Protein AF-A0AA96CVI9-F1 (afdb_monomer_lite)

pLDDT: mean 87.6, std 12.87, range [36.59, 97.75]

Structure (mmCIF, N/CA/C/O backbone):
data_AF-A0AA96CVI9-F1
#
_entry.id   AF-A0AA96CVI9-F1
#
loop_
_atom_site.group_PDB
_atom_site.id
_atom_site.type_symbol
_atom_site.label_atom_id
_atom_site.label_alt_id
_atom_site.label_comp_id
_atom_site.label_asym_id
_atom_site.label_entity_id
_atom_site.label_seq_id
_atom_site.pdbx_PDB_ins_code
_atom_site.Cartn_x
_atom_site.Cartn_y
_atom_site.Cartn_z
_atom_site.occupancy
_atom_site.B_iso_or_equiv
_atom_site.auth_seq_id
_atom_site.auth_comp_id
_atom_site.auth_asym_id
_atom_site.auth_atom_id
_atom_site.pdbx_PDB_model_num
ATOM 1 N N . MET A 1 1 ? -17.349 0.275 29.407 1.00 66.06 1 MET A N 1
ATOM 2 C CA . MET A 1 1 ? -18.159 1.052 28.444 1.00 66.06 1 MET A CA 1
ATOM 3 C C . MET A 1 1 ? -19.384 0.215 28.114 1.00 66.06 1 MET A C 1
ATOM 5 O O . MET A 1 1 ? -19.224 -0.995 28.040 1.00 66.06 1 MET A O 1
ATOM 9 N N . LEU A 1 2 ? -20.574 0.808 27.994 1.00 87.00 2 LEU A N 1
ATOM 10 C CA . LEU A 1 2 ? -21.783 0.070 27.607 1.00 87.00 2 LEU A CA 1
ATOM 11 C C . LEU A 1 2 ? -21.856 0.020 26.072 1.00 87.00 2 LEU A C 1
ATOM 13 O O . LEU A 1 2 ? -21.777 1.075 25.441 1.00 87.00 2 LEU A O 1
ATOM 17 N N . LEU A 1 3 ? -21.954 -1.176 25.491 1.00 92.69 3 LEU A N 1
ATOM 18 C CA . LEU A 1 3 ? -22.100 -1.378 24.046 1.00 92.69 3 LEU A CA 1
ATOM 19 C C . LEU A 1 3 ? -23.585 -1.444 23.677 1.00 92.69 3 LEU A C 1
ATOM 21 O O . LEU A 1 3 ? -24.412 -1.859 24.488 1.00 92.69 3 LEU A O 1
ATOM 25 N N . THR A 1 4 ? -23.937 -1.016 22.464 1.00 94.56 4 THR A N 1
ATOM 26 C CA . THR A 1 4 ? -25.294 -1.244 21.940 1.00 94.56 4 THR A CA 1
ATOM 27 C C . THR A 1 4 ? -25.437 -2.681 21.442 1.00 94.56 4 THR A C 1
ATOM 29 O O . THR A 1 4 ? -24.443 -3.312 21.086 1.00 94.56 4 THR A O 1
ATOM 32 N N . ALA A 1 5 ? -26.673 -3.181 21.341 1.00 95.00 5 ALA A N 1
ATOM 33 C CA . ALA A 1 5 ? -26.939 -4.518 20.802 1.00 95.00 5 ALA A CA 1
ATOM 34 C C . ALA A 1 5 ? -26.331 -4.718 19.397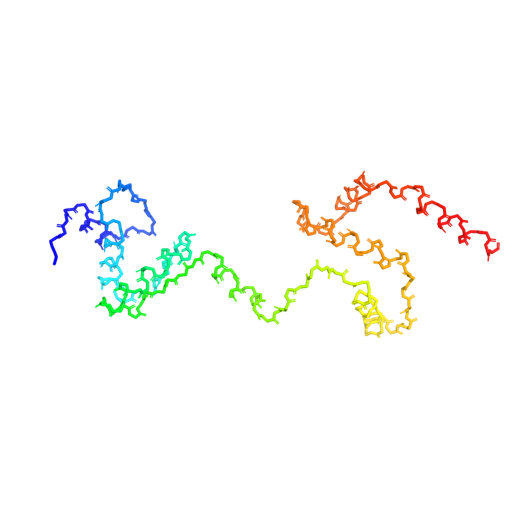 1.00 95.00 5 ALA A C 1
ATOM 36 O O . ALA A 1 5 ? -25.709 -5.740 19.134 1.00 95.00 5 ALA A O 1
ATOM 37 N N . GLU A 1 6 ? -26.418 -3.707 18.527 1.00 94.50 6 GLU A N 1
ATOM 38 C CA . GLU A 1 6 ? -25.814 -3.729 17.184 1.00 94.50 6 GLU A CA 1
ATOM 39 C C . GLU A 1 6 ? -24.279 -3.824 17.233 1.00 94.50 6 GLU A C 1
ATOM 41 O O . GLU A 1 6 ? -23.656 -4.533 16.444 1.00 94.50 6 GLU A O 1
ATOM 46 N N . GLN A 1 7 ? -23.640 -3.107 18.165 1.00 95.62 7 GLN A N 1
ATOM 47 C CA . GLN A 1 7 ? -22.190 -3.178 18.343 1.00 95.62 7 GLN A CA 1
ATOM 48 C C . GLN A 1 7 ? -21.770 -4.546 18.875 1.00 95.62 7 GLN A C 1
ATOM 50 O O . GLN A 1 7 ? -20.773 -5.090 18.405 1.00 95.62 7 GLN A O 1
ATOM 55 N N . GLU A 1 8 ? -22.521 -5.106 19.823 1.00 95.81 8 GLU A N 1
ATOM 56 C CA . GLU A 1 8 ? -22.289 -6.459 20.319 1.00 95.81 8 GLU A CA 1
ATOM 57 C C . GLU A 1 8 ? -22.452 -7.496 19.208 1.00 95.81 8 GLU A C 1
ATOM 59 O O . GLU A 1 8 ? -21.602 -8.372 19.088 1.00 95.81 8 GLU A O 1
ATOM 64 N N . GLU A 1 9 ? -23.468 -7.387 18.353 1.00 95.56 9 GLU A N 1
ATOM 65 C CA . GLU A 1 9 ? -23.649 -8.278 17.203 1.00 95.56 9 GLU A CA 1
ATOM 66 C C . GLU A 1 9 ? -22.431 -8.243 16.265 1.00 95.56 9 GLU A C 1
ATOM 68 O O . GLU A 1 9 ? -21.877 -9.286 15.923 1.00 95.56 9 GLU A O 1
ATOM 73 N N . ILE A 1 10 ? -21.935 -7.045 15.934 1.00 95.88 10 ILE A N 1
ATOM 74 C CA . ILE A 1 10 ? -20.716 -6.868 15.129 1.00 95.88 10 ILE A CA 1
ATOM 75 C C . ILE A 1 10 ? -19.502 -7.512 15.808 1.00 95.88 10 ILE A C 1
ATOM 77 O O . ILE A 1 10 ? -18.727 -8.212 15.159 1.00 95.88 10 ILE A O 1
ATOM 81 N N . ILE A 1 11 ? -19.323 -7.267 17.108 1.00 95.75 11 ILE A N 1
ATOM 82 C CA . ILE A 1 11 ? -18.192 -7.766 17.902 1.00 95.75 11 ILE A CA 1
ATOM 83 C C . ILE A 1 11 ? -18.219 -9.299 18.024 1.00 95.75 11 ILE A C 1
ATOM 85 O O . ILE A 1 11 ? -17.164 -9.930 18.078 1.00 95.75 11 ILE A O 1
ATOM 89 N N . ASN A 1 12 ? -19.412 -9.895 18.063 1.00 95.31 12 ASN A N 1
ATOM 90 C CA . ASN A 1 12 ? -19.642 -11.336 18.180 1.00 95.31 12 ASN A CA 1
ATOM 91 C C . ASN A 1 12 ? -19.768 -12.060 16.831 1.00 95.31 12 ASN A C 1
ATOM 93 O O . ASN A 1 12 ? -19.929 -13.280 16.827 1.00 95.31 12 ASN A O 1
ATOM 97 N N . SER A 1 13 ? -19.721 -11.337 15.711 1.00 94.81 13 SER A N 1
ATOM 98 C CA . SER A 1 13 ? -19.909 -11.910 14.379 1.00 94.81 13 SER A CA 1
ATOM 99 C C . SER A 1 13 ? -18.889 -13.014 14.088 1.00 94.81 13 SER A C 1
ATOM 101 O O . SER A 1 13 ? -17.685 -12.823 14.254 1.00 94.81 13 SER A O 1
ATOM 103 N N . SER A 1 14 ? -19.381 -14.157 13.607 1.00 92.62 14 SER A N 1
ATOM 104 C CA . SER A 1 14 ? -18.579 -15.282 13.108 1.00 92.62 14 SER A CA 1
ATOM 105 C C . SER A 1 14 ? -18.497 -15.325 11.578 1.00 92.62 14 SER A C 1
ATOM 107 O O . SER A 1 14 ? -18.012 -16.303 11.015 1.00 92.62 14 SER A O 1
ATOM 109 N N . LEU A 1 15 ? -19.000 -14.291 10.896 1.00 94.50 15 LEU A N 1
ATOM 110 C CA . LEU A 1 15 ? -18.990 -14.212 9.437 1.00 94.50 15 LEU A CA 1
ATOM 111 C C . LEU A 1 15 ? -17.571 -13.956 8.914 1.00 94.50 15 LEU A C 1
ATOM 113 O O . LEU A 1 15 ? -16.897 -13.037 9.377 1.00 94.50 15 LEU A O 1
ATOM 117 N N . ASP A 1 16 ? -17.173 -14.685 7.870 1.00 92.88 16 ASP A N 1
ATOM 118 C CA . ASP A 1 16 ? -15.865 -14.508 7.220 1.00 92.88 16 ASP A CA 1
ATOM 119 C C . ASP A 1 16 ? -15.703 -13.123 6.571 1.00 92.88 16 ASP A C 1
ATOM 121 O O . ASP A 1 16 ? -14.608 -12.561 6.514 1.00 92.88 16 ASP A O 1
ATOM 125 N N . SER A 1 17 ? -16.797 -12.555 6.057 1.00 95.50 17 SER A N 1
ATOM 126 C CA . SER A 1 17 ? -16.817 -11.222 5.458 1.00 95.50 17 SER A CA 1
ATOM 127 C C . SER A 1 17 ? -18.188 -10.583 5.615 1.00 95.50 17 SER A C 1
ATOM 129 O O . SER A 1 17 ? -19.211 -11.190 5.301 1.00 95.50 17 SER A O 1
ATOM 131 N N . PHE A 1 18 ? -18.214 -9.343 6.095 1.00 95.06 18 PHE A N 1
ATOM 132 C CA . PHE A 1 18 ? -19.449 -8.597 6.294 1.00 95.06 18 PHE A CA 1
ATOM 133 C C . PHE A 1 18 ? -19.216 -7.090 6.190 1.00 95.06 18 PHE A C 1
ATOM 135 O O . PHE A 1 18 ? -18.094 -6.589 6.293 1.00 95.06 18 PHE A O 1
ATOM 142 N N . LYS A 1 19 ? -20.307 -6.353 5.971 1.00 94.75 19 LYS A N 1
ATOM 143 C CA . LYS A 1 19 ? -20.311 -4.895 5.845 1.00 94.75 19 LYS A CA 1
ATOM 144 C C . LYS A 1 19 ? -21.113 -4.282 6.984 1.00 94.75 19 LYS A C 1
ATOM 146 O O . LYS A 1 19 ? -22.245 -4.677 7.232 1.00 94.75 19 LYS A O 1
ATOM 151 N N . ILE A 1 20 ? -20.545 -3.253 7.605 1.00 93.12 20 ILE A N 1
ATOM 152 C CA . ILE A 1 20 ? -21.201 -2.472 8.653 1.00 93.12 20 ILE A CA 1
ATOM 153 C C . ILE A 1 20 ? -21.676 -1.150 8.048 1.00 93.12 20 ILE A C 1
ATOM 155 O O . ILE A 1 20 ? -20.867 -0.350 7.570 1.00 93.12 20 ILE A O 1
ATOM 159 N N . ASN A 1 21 ? -22.982 -0.898 8.086 1.00 92.81 21 ASN A N 1
ATOM 160 C CA . ASN A 1 21 ? -23.533 0.417 7.770 1.00 92.81 21 ASN A CA 1
ATOM 161 C C . ASN A 1 21 ? -23.483 1.283 9.030 1.00 92.81 21 ASN A C 1
ATOM 163 O O . ASN A 1 21 ? -24.036 0.910 10.057 1.00 92.81 21 ASN A O 1
ATOM 167 N N . ALA A 1 22 ? -22.806 2.429 8.973 1.00 90.38 22 ALA A N 1
ATOM 168 C CA . ALA A 1 22 ? -22.565 3.228 10.168 1.00 90.38 22 ALA A CA 1
ATOM 169 C C . ALA A 1 22 ? -22.559 4.734 9.888 1.00 90.38 22 ALA A C 1
ATOM 171 O O . ALA A 1 22 ? -21.686 5.252 9.183 1.00 90.38 22 ALA A O 1
ATOM 172 N N . VAL A 1 23 ? -23.482 5.454 10.525 1.00 91.94 23 VAL A N 1
ATOM 173 C CA . VAL A 1 23 ? -23.610 6.919 10.449 1.00 91.94 23 VAL A CA 1
ATOM 174 C C . VAL A 1 23 ? -22.529 7.641 11.260 1.00 91.94 23 VAL A C 1
ATOM 176 O O . VAL A 1 23 ? -21.791 7.034 12.044 1.00 91.94 23 VAL A O 1
ATOM 179 N N . ALA A 1 24 ? -22.354 8.946 11.045 1.00 88.19 24 ALA A N 1
ATOM 180 C CA . ALA A 1 24 ? -21.442 9.747 11.863 1.00 88.19 24 ALA A CA 1
ATOM 181 C C . ALA A 1 24 ? -21.815 9.638 13.355 1.00 88.19 24 ALA A C 1
ATOM 183 O O . ALA A 1 24 ? -22.988 9.588 13.701 1.00 88.19 24 ALA A O 1
ATOM 184 N N . GLY A 1 25 ? -20.815 9.541 14.235 1.00 88.12 25 GLY A N 1
ATOM 185 C CA . GLY A 1 25 ? -21.042 9.413 15.680 1.00 88.12 25 GLY A CA 1
ATOM 186 C C . GLY A 1 25 ? -21.444 8.019 16.186 1.00 88.12 25 GLY A C 1
ATOM 187 O O . GLY A 1 25 ? -21.425 7.810 17.390 1.00 88.12 25 GLY A O 1
ATOM 188 N N . SER A 1 26 ? -21.696 7.027 15.322 1.00 89.81 26 SER A N 1
ATOM 189 C CA . SER A 1 26 ? -22.162 5.683 15.733 1.00 89.81 26 SER A CA 1
AT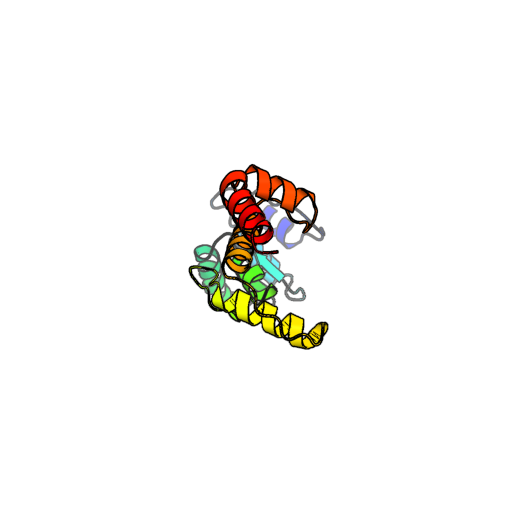OM 190 C C . SER A 1 26 ? -21.124 4.798 16.454 1.00 89.81 26 SER A C 1
ATOM 192 O O . SER A 1 26 ? -21.334 3.602 16.637 1.00 89.81 26 SER A O 1
ATOM 194 N N . GLY A 1 27 ? -19.953 5.336 16.799 1.00 91.38 27 GLY A N 1
ATOM 195 C CA . GLY A 1 27 ? -18.911 4.577 17.495 1.00 91.38 27 GLY A CA 1
ATOM 196 C C . GLY A 1 27 ? -18.083 3.614 16.631 1.00 91.38 27 GLY A C 1
ATOM 197 O O . GLY A 1 27 ? -17.367 2.806 17.205 1.00 91.38 27 GLY A O 1
ATOM 198 N N . LYS A 1 28 ? -18.094 3.728 15.288 1.00 92.25 28 LYS A N 1
ATOM 199 C CA . LYS A 1 28 ? -17.337 2.869 14.335 1.00 92.25 28 LYS A CA 1
ATOM 200 C C . LYS A 1 28 ? -15.959 2.417 14.826 1.00 92.25 28 LYS A C 1
ATOM 202 O O . LYS A 1 28 ? -15.644 1.233 14.849 1.00 92.25 28 LYS A O 1
ATOM 207 N N . THR A 1 29 ? -15.117 3.385 15.182 1.00 91.19 29 THR A N 1
ATOM 208 C CA . THR A 1 29 ? -13.753 3.124 15.643 1.00 91.19 29 THR A CA 1
ATOM 209 C C . THR A 1 29 ? -13.746 2.295 16.920 1.00 91.19 29 THR A C 1
ATOM 211 O O . THR A 1 29 ? -12.997 1.332 17.004 1.00 91.19 29 THR A O 1
ATOM 214 N N . THR A 1 30 ? -14.586 2.651 17.889 1.00 92.06 30 THR A N 1
ATOM 215 C CA . THR A 1 30 ? -14.704 1.932 19.159 1.00 92.06 30 THR A CA 1
ATOM 216 C C . THR A 1 30 ? -15.162 0.496 18.929 1.00 92.06 30 THR A C 1
ATOM 218 O O . THR A 1 30 ? -14.538 -0.418 19.450 1.00 92.06 30 THR A O 1
ATOM 221 N N . THR A 1 31 ? -16.169 0.279 18.079 1.00 94.62 31 THR A N 1
ATOM 222 C CA . THR A 1 31 ? -16.659 -1.065 17.740 1.00 94.62 31 THR A CA 1
ATOM 223 C C . THR A 1 31 ? -15.554 -1.946 17.155 1.00 94.62 31 THR A C 1
ATOM 225 O O . THR A 1 31 ? -15.410 -3.093 17.561 1.00 94.62 31 THR A O 1
ATOM 228 N N . LEU A 1 32 ? -14.723 -1.413 16.250 1.00 94.06 32 LEU A N 1
ATOM 229 C CA . LEU A 1 32 ? -13.611 -2.168 15.657 1.00 94.06 32 LEU A CA 1
ATOM 230 C C . LEU A 1 32 ? -12.471 -2.448 16.652 1.00 94.06 32 LEU A C 1
ATOM 232 O O . LEU A 1 32 ? -11.836 -3.498 16.567 1.00 94.06 32 LEU A O 1
ATOM 236 N N . LEU A 1 33 ? -12.210 -1.541 17.600 1.00 93.69 33 LEU A N 1
ATOM 237 C CA . LEU A 1 33 ? -11.224 -1.773 18.664 1.00 93.69 33 LEU A CA 1
ATOM 238 C C . LEU A 1 33 ? -11.704 -2.843 19.652 1.00 93.69 33 LEU A C 1
ATOM 240 O O . LEU A 1 33 ? -10.934 -3.730 20.009 1.00 93.69 33 LEU A O 1
ATOM 244 N N . GLU A 1 34 ? -12.977 -2.808 20.047 1.00 93.94 34 GLU A N 1
ATOM 245 C CA . GLU A 1 34 ? -13.577 -3.839 20.903 1.00 93.94 34 GLU A CA 1
ATOM 246 C C . GLU A 1 34 ? -13.656 -5.198 20.187 1.00 93.94 34 GLU A C 1
ATOM 248 O O . GLU A 1 34 ? -13.372 -6.229 20.798 1.00 93.94 34 GLU A O 1
ATOM 253 N N . TYR A 1 35 ? -13.916 -5.215 18.872 1.00 94.75 35 TYR A N 1
ATOM 254 C CA . TYR A 1 35 ? -13.805 -6.430 18.057 1.00 94.75 35 TYR A CA 1
ATOM 255 C C . TYR A 1 35 ? -12.390 -7.016 18.139 1.00 94.75 35 TYR A C 1
ATOM 257 O O . TYR A 1 35 ? -12.222 -8.209 18.400 1.00 94.75 35 TYR A O 1
ATOM 265 N N . ALA A 1 36 ? -11.359 -6.183 17.957 1.00 94.75 36 ALA A N 1
ATOM 266 C CA . ALA A 1 36 ? -9.970 -6.628 18.026 1.00 94.75 36 ALA A CA 1
ATOM 267 C C . ALA A 1 36 ? -9.566 -7.113 19.427 1.00 94.75 36 ALA A C 1
ATOM 269 O O . ALA A 1 36 ? -8.801 -8.071 19.545 1.00 94.75 36 ALA A O 1
ATOM 270 N N . LYS A 1 37 ? -10.114 -6.485 20.474 1.00 93.38 37 LYS A N 1
ATOM 271 C CA . LYS A 1 37 ? -9.909 -6.862 21.876 1.00 93.38 37 LYS A CA 1
ATOM 272 C C . LYS A 1 37 ? -10.510 -8.217 22.215 1.00 93.38 37 LYS A C 1
ATOM 274 O O . LYS A 1 37 ? -9.848 -9.035 22.848 1.00 93.38 37 LYS A O 1
ATOM 279 N N . LYS A 1 38 ? -11.751 -8.459 21.790 1.00 93.44 38 LYS A N 1
ATOM 280 C CA . LYS A 1 38 ? -12.427 -9.743 21.989 1.00 93.44 38 LYS A CA 1
ATOM 281 C C . LYS A 1 38 ? -11.715 -10.871 21.242 1.00 93.44 38 LYS A C 1
ATOM 283 O O . LYS A 1 38 ? -11.577 -11.965 21.777 1.00 93.44 38 LYS A O 1
ATOM 288 N N . ASN A 1 39 ? -11.235 -10.589 20.035 1.00 93.38 39 ASN A N 1
ATOM 289 C CA . ASN A 1 39 ? -10.551 -11.547 19.171 1.00 93.38 39 ASN A CA 1
ATOM 290 C C . ASN A 1 39 ? -9.021 -11.436 19.294 1.00 93.38 39 ASN A C 1
ATOM 292 O O . ASN A 1 39 ? -8.302 -11.376 18.293 1.00 93.38 39 ASN A O 1
ATOM 296 N N . SER A 1 40 ? -8.511 -11.386 20.529 1.00 92.94 40 SER A N 1
ATOM 297 C CA . SER A 1 40 ? -7.080 -11.202 20.829 1.00 92.94 40 SER A CA 1
ATOM 298 C C . SER A 1 40 ? -6.180 -12.326 20.297 1.00 92.94 40 SER A C 1
ATOM 300 O O . SER A 1 40 ? -4.980 -12.132 20.107 1.00 92.94 40 SER A O 1
ATOM 302 N N . ASN A 1 41 ? -6.764 -13.488 20.005 1.00 93.19 41 ASN A N 1
ATOM 303 C CA . ASN A 1 41 ? -6.122 -14.631 19.362 1.00 93.19 41 ASN A CA 1
ATOM 304 C C . ASN A 1 41 ? -5.861 -14.433 17.855 1.00 93.19 41 ASN A C 1
ATOM 306 O O . ASN A 1 41 ? -5.052 -15.162 17.281 1.00 93.19 41 ASN A O 1
ATOM 310 N N . LEU A 1 42 ? -6.531 -13.479 17.200 1.00 94.06 42 LEU A N 1
ATOM 311 C CA . LEU A 1 42 ? -6.378 -13.210 15.769 1.00 94.06 42 LEU A CA 1
ATOM 312 C C . LEU A 1 42 ? -5.315 -12.145 15.510 1.00 94.06 42 LEU A C 1
ATOM 314 O O . LEU A 1 42 ? -5.246 -11.151 16.224 1.00 94.06 42 LEU A O 1
ATOM 318 N N . LYS A 1 43 ? -4.557 -12.289 14.417 1.00 96.19 43 LYS A N 1
ATOM 319 C CA . LYS A 1 43 ? -3.717 -11.206 13.879 1.00 96.19 43 LYS A CA 1
ATOM 320 C C . LYS A 1 43 ? -4.563 -10.322 12.971 1.00 96.19 43 LYS A C 1
ATOM 322 O O . LYS A 1 43 ? -5.020 -10.781 11.927 1.00 96.19 43 LYS A O 1
ATOM 327 N N . ILE A 1 44 ? -4.759 -9.066 13.356 1.00 96.31 44 ILE A N 1
ATOM 328 C CA . ILE A 1 44 ? -5.710 -8.164 12.702 1.00 96.31 44 ILE A CA 1
ATOM 329 C C . ILE A 1 44 ? -4.965 -7.005 12.041 1.00 96.31 44 ILE A C 1
ATOM 331 O O . ILE A 1 44 ? -4.117 -6.360 12.656 1.00 96.31 44 ILE A O 1
ATOM 335 N N . LEU A 1 45 ? -5.318 -6.714 10.787 1.00 96.31 45 LEU A N 1
ATOM 336 C CA . LEU A 1 45 ? -4.865 -5.538 10.049 1.00 96.31 45 LEU A CA 1
ATOM 337 C C . LEU A 1 45 ? -6.015 -4.535 9.915 1.00 96.31 45 LEU A C 1
ATOM 339 O O . LEU A 1 45 ? -6.993 -4.792 9.218 1.00 96.31 45 LEU A O 1
ATOM 343 N N . TYR A 1 46 ? -5.868 -3.366 10.531 1.00 96.06 46 TYR A N 1
ATOM 344 C CA . TYR A 1 46 ? -6.749 -2.225 10.314 1.00 96.06 46 TYR A CA 1
ATOM 345 C C . TYR A 1 46 ? -6.202 -1.361 9.174 1.00 96.06 46 TYR A C 1
ATOM 347 O O . TYR A 1 46 ? -5.116 -0.786 9.289 1.00 96.06 46 TYR A O 1
ATOM 355 N N . LEU A 1 47 ? -6.980 -1.210 8.100 1.00 96.56 47 LEU A N 1
ATOM 356 C CA . LEU A 1 47 ? -6.659 -0.321 6.982 1.00 96.56 47 LEU A CA 1
ATOM 357 C C . LEU A 1 47 ? -7.327 1.046 7.158 1.00 96.56 47 LEU A C 1
ATOM 359 O O . LEU A 1 47 ? -8.508 1.232 6.877 1.00 96.56 47 LEU A O 1
ATOM 363 N N . ALA A 1 48 ? -6.550 2.022 7.617 1.00 95.94 48 ALA A N 1
ATOM 364 C CA . ALA A 1 48 ? -6.989 3.404 7.723 1.00 95.94 48 ALA A CA 1
ATOM 365 C C . ALA A 1 48 ? -6.981 4.090 6.349 1.00 95.94 48 ALA A C 1
ATOM 367 O O . ALA A 1 48 ? -6.037 3.950 5.569 1.00 95.94 48 ALA A O 1
ATOM 368 N N . TYR A 1 49 ? -8.012 4.895 6.083 1.00 92.44 49 TYR A N 1
ATOM 369 C CA . TYR A 1 49 ? -8.140 5.643 4.829 1.00 92.44 49 TYR A CA 1
ATOM 370 C C . TYR A 1 49 ? -7.001 6.655 4.617 1.00 92.44 49 TYR A C 1
ATOM 372 O O . TYR A 1 49 ? -6.493 6.804 3.509 1.00 92.44 49 TYR A O 1
ATOM 380 N N . ASN A 1 50 ? -6.574 7.344 5.679 1.00 94.38 50 ASN A N 1
ATOM 381 C CA . ASN A 1 50 ? -5.538 8.370 5.604 1.00 94.38 50 ASN A CA 1
ATOM 382 C C . ASN A 1 50 ? -4.599 8.344 6.820 1.00 94.38 50 ASN A C 1
ATOM 384 O O . ASN A 1 50 ? -4.850 7.666 7.823 1.00 94.38 50 ASN A O 1
ATOM 388 N N . LYS A 1 51 ? -3.498 9.101 6.718 1.00 94.56 51 LYS A N 1
ATOM 389 C CA . LYS A 1 51 ? -2.452 9.157 7.746 1.00 94.56 51 LYS A CA 1
ATOM 390 C C . LYS A 1 51 ? -2.960 9.733 9.069 1.00 94.56 51 LYS A C 1
ATOM 392 O O . LYS A 1 51 ? -2.612 9.206 10.119 1.00 94.56 51 LYS A O 1
ATOM 397 N N . SER A 1 52 ? -3.803 10.762 9.027 1.00 95.31 52 SER A N 1
ATOM 398 C CA . SER A 1 52 ? -4.363 11.390 10.230 1.00 95.31 52 SER A CA 1
ATOM 399 C C . SER A 1 52 ? -5.207 10.408 11.045 1.00 95.31 52 SER A C 1
ATOM 401 O O . SER A 1 52 ? -5.046 10.321 12.259 1.00 95.31 52 SER A O 1
ATOM 403 N N . LEU A 1 53 ? -6.046 9.606 10.380 1.00 93.12 53 LEU A N 1
ATOM 404 C CA . LEU A 1 53 ? -6.820 8.543 11.020 1.00 93.12 53 LEU A CA 1
ATOM 405 C C . LEU A 1 53 ? -5.902 7.460 11.593 1.00 93.12 53 LEU A C 1
ATOM 407 O O . LEU A 1 53 ? -6.105 7.043 12.728 1.00 93.12 53 LEU A O 1
ATOM 411 N N . GLN A 1 54 ? -4.873 7.035 10.849 1.00 95.25 54 GLN A N 1
ATOM 412 C CA . GLN A 1 54 ? -3.886 6.077 11.357 1.00 95.25 54 GLN A CA 1
ATOM 413 C C . GLN A 1 54 ? -3.235 6.580 12.657 1.00 95.25 54 GLN A C 1
ATOM 415 O O . GLN A 1 54 ? -3.127 5.823 13.617 1.00 95.25 54 GLN A O 1
ATOM 420 N N . ILE A 1 55 ? -2.810 7.846 12.700 1.00 94.81 55 ILE A N 1
ATOM 421 C CA . ILE A 1 55 ? -2.189 8.451 13.887 1.00 94.81 55 ILE A CA 1
ATOM 422 C C . ILE A 1 55 ? -3.180 8.469 15.054 1.00 94.81 55 ILE A C 1
ATOM 424 O O . ILE A 1 55 ? -2.859 7.967 16.126 1.00 94.81 55 ILE A O 1
ATOM 428 N N . ALA A 1 56 ? -4.403 8.959 14.833 1.00 92.62 56 ALA A N 1
ATOM 429 C CA . ALA A 1 56 ? -5.432 9.012 15.870 1.00 92.62 56 ALA A CA 1
ATOM 430 C C . ALA A 1 56 ? -5.770 7.625 16.447 1.00 92.62 56 ALA A C 1
ATOM 432 O O . ALA A 1 56 ? -6.013 7.491 17.645 1.00 92.62 56 ALA A O 1
ATOM 433 N N . LEU A 1 57 ? -5.779 6.583 15.611 1.00 92.62 57 LEU A N 1
ATOM 434 C CA . LEU A 1 57 ? -6.005 5.212 16.063 1.00 92.62 57 LEU A CA 1
ATOM 435 C C . LEU A 1 57 ? -4.814 4.646 16.845 1.00 92.62 57 LEU A C 1
ATOM 437 O O . LEU A 1 57 ? -5.026 3.973 17.849 1.00 92.62 57 LEU A O 1
ATOM 441 N N . ASN A 1 58 ? -3.581 4.928 16.418 1.00 92.06 58 ASN A N 1
ATOM 442 C CA . ASN A 1 58 ? -2.381 4.507 17.144 1.00 92.06 58 ASN A CA 1
ATOM 443 C C . ASN A 1 58 ? -2.292 5.147 18.534 1.00 92.06 58 ASN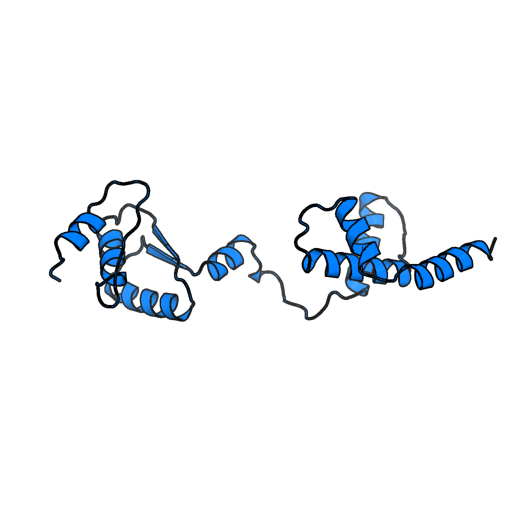 A C 1
ATOM 445 O O . ASN A 1 58 ? -1.861 4.487 19.472 1.00 92.06 58 ASN A O 1
ATOM 449 N N . GLU A 1 59 ? -2.729 6.399 18.688 1.00 90.25 59 GLU A N 1
ATOM 450 C CA . GLU A 1 59 ? -2.826 7.025 20.011 1.00 90.25 59 GLU A CA 1
ATOM 451 C C . GLU A 1 59 ? -3.834 6.288 20.900 1.00 90.25 59 GLU A C 1
ATOM 453 O O . GLU A 1 59 ? -3.488 5.896 22.009 1.00 90.25 59 GLU A O 1
ATOM 458 N N . LYS A 1 60 ? -5.032 5.974 20.384 1.00 86.69 60 LYS A N 1
ATOM 459 C CA . LYS A 1 60 ? -6.024 5.173 21.127 1.00 86.69 60 LYS A CA 1
ATOM 460 C C . LYS A 1 60 ? -5.520 3.774 21.482 1.00 86.69 60 LYS A C 1
ATOM 462 O O . LYS A 1 60 ? -5.894 3.230 22.516 1.00 86.69 60 LYS A O 1
ATOM 467 N N . LEU A 1 61 ? -4.685 3.168 20.638 1.00 86.56 61 LEU A N 1
ATOM 468 C CA . LEU A 1 61 ? -4.132 1.839 20.895 1.00 86.56 61 LEU A CA 1
ATOM 469 C C . LEU A 1 61 ? -3.243 1.774 22.137 1.00 86.56 61 LEU A C 1
ATOM 471 O O . LEU A 1 61 ? -3.187 0.714 22.764 1.00 86.56 61 LEU A O 1
ATOM 475 N N . LYS A 1 62 ? -2.584 2.880 22.502 1.00 84.81 62 LYS A N 1
ATOM 476 C CA . LYS A 1 62 ? -1.760 2.950 23.718 1.00 84.81 62 LYS A CA 1
ATOM 477 C C . LYS A 1 62 ? -2.591 2.654 24.966 1.00 84.81 62 LYS A C 1
ATOM 479 O O . LYS A 1 62 ? -2.113 1.959 25.852 1.00 84.81 62 LYS A O 1
ATOM 484 N N . ASP A 1 63 ? -3.848 3.092 24.984 1.00 85.38 63 ASP A N 1
ATOM 485 C CA . ASP A 1 63 ? -4.764 2.842 26.098 1.00 85.38 63 ASP A CA 1
ATOM 486 C C . ASP A 1 63 ? -5.329 1.413 26.059 1.00 85.38 63 ASP A C 1
ATOM 488 O O . ASP A 1 63 ? -5.447 0.744 27.087 1.00 85.38 63 ASP A 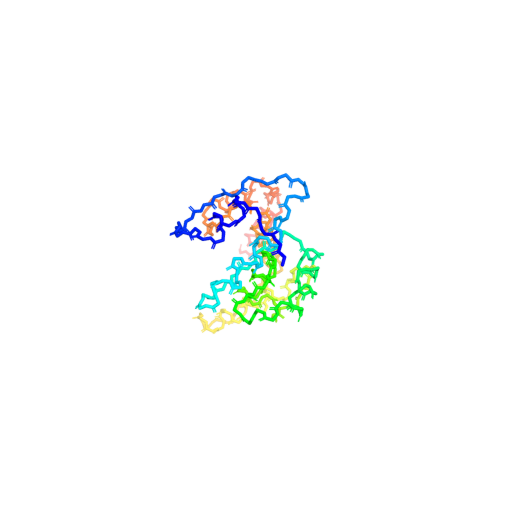O 1
ATOM 492 N N . TYR A 1 64 ? -5.658 0.912 24.863 1.00 82.06 64 TYR A N 1
ATOM 493 C CA . TYR A 1 64 ? -6.335 -0.380 24.686 1.00 82.06 64 TYR A CA 1
ATOM 494 C C . TYR A 1 64 ? -5.423 -1.605 24.856 1.00 82.06 64 TYR A C 1
ATOM 496 O O . TYR A 1 64 ? -5.946 -2.694 25.084 1.00 82.06 64 TYR A O 1
ATOM 504 N N . HIS A 1 65 ? -4.096 -1.448 24.753 1.00 84.31 65 HIS A N 1
ATOM 505 C CA . HIS A 1 65 ? -3.114 -2.536 24.874 1.00 84.31 65 HIS A CA 1
ATOM 506 C C . HIS A 1 65 ? -3.443 -3.752 23.979 1.00 84.31 65 HIS A C 1
ATOM 508 O O . HIS A 1 65 ? -3.585 -4.876 24.457 1.00 84.31 65 HIS A O 1
ATOM 514 N N . LEU A 1 66 ? -3.568 -3.528 22.663 1.00 88.50 66 LEU A N 1
ATOM 515 C CA . LEU A 1 66 ? -3.916 -4.564 21.674 1.00 88.50 66 LEU A CA 1
ATOM 516 C C . LEU A 1 66 ? -2.708 -4.961 20.811 1.00 88.50 66 LEU A C 1
ATOM 518 O O . LEU A 1 66 ? -2.549 -4.434 19.708 1.00 88.50 66 LEU A O 1
ATOM 522 N N . PRO A 1 67 ? -1.853 -5.900 21.262 1.00 88.62 67 PRO A N 1
ATOM 523 C CA . PRO A 1 67 ? -0.665 -6.308 20.506 1.00 88.62 67 PRO A CA 1
ATOM 524 C C . PRO A 1 67 ? -1.004 -7.057 19.209 1.00 88.62 67 PRO A C 1
ATOM 526 O O . PRO A 1 67 ? -0.157 -7.206 18.331 1.00 88.62 67 PRO A O 1
ATOM 529 N N . ASN A 1 68 ? -2.238 -7.541 19.083 1.00 93.38 68 ASN A N 1
ATOM 530 C CA . ASN A 1 68 ? -2.719 -8.304 17.943 1.00 93.38 68 ASN A CA 1
ATOM 531 C C . ASN A 1 68 ? -3.261 -7.420 16.801 1.00 93.38 68 ASN A C 1
ATOM 533 O O . ASN A 1 68 ? -3.563 -7.940 15.725 1.00 93.38 68 ASN A O 1
ATOM 537 N N . LEU A 1 69 ? -3.366 -6.100 17.017 1.00 95.69 69 LEU A N 1
ATOM 538 C CA . LEU A 1 69 ? -3.871 -5.140 16.039 1.00 95.69 69 LEU A CA 1
ATOM 539 C C . LEU A 1 69 ? -2.732 -4.333 15.405 1.00 95.69 69 LEU A C 1
ATOM 541 O O . LEU A 1 69 ? -2.068 -3.537 16.065 1.00 95.69 69 LEU A O 1
ATOM 545 N N . HIS A 1 70 ? -2.556 -4.472 14.093 1.00 95.25 70 HIS A N 1
ATOM 546 C CA . HIS A 1 70 ? -1.668 -3.622 13.307 1.00 95.25 70 HIS A CA 1
ATOM 547 C C . HIS A 1 70 ? -2.471 -2.597 12.505 1.00 95.25 70 HIS A C 1
ATOM 549 O O . HIS A 1 70 ? -3.405 -2.957 11.792 1.00 95.25 70 HIS A O 1
ATOM 555 N N . ILE A 1 71 ? -2.088 -1.320 12.575 1.00 95.88 71 ILE A N 1
ATOM 556 C CA . ILE A 1 71 ? -2.775 -0.236 11.861 1.00 95.88 71 ILE A CA 1
ATOM 557 C C . ILE A 1 71 ? -1.879 0.317 10.761 1.00 95.88 71 ILE A C 1
ATOM 559 O O . ILE A 1 71 ? -0.833 0.916 11.023 1.00 95.88 71 ILE A O 1
ATOM 563 N N . SER A 1 72 ? -2.331 0.196 9.516 1.00 96.62 72 SER A N 1
ATOM 564 C CA . SER A 1 72 ? -1.640 0.734 8.346 1.00 96.62 72 SER A CA 1
ATOM 565 C C . SER A 1 72 ? -2.589 1.536 7.467 1.00 96.62 72 SER A C 1
ATOM 567 O O . SER A 1 72 ? -3.803 1.362 7.519 1.00 96.62 72 SER A O 1
ATOM 569 N N . THR A 1 73 ? -2.045 2.424 6.642 1.00 97.75 73 THR A N 1
ATOM 570 C CA . THR A 1 73 ? -2.793 2.914 5.477 1.00 97.75 73 THR A CA 1
ATOM 571 C C . THR A 1 73 ? -2.541 1.979 4.300 1.00 97.75 73 THR A C 1
ATOM 573 O O . THR A 1 73 ? -1.518 1.292 4.269 1.00 97.75 73 THR A O 1
ATOM 576 N N . ILE A 1 74 ? -3.423 1.980 3.298 1.00 96.38 74 ILE A N 1
ATOM 577 C CA . ILE A 1 74 ? -3.217 1.182 2.074 1.00 96.38 74 ILE A CA 1
ATOM 578 C C . ILE A 1 74 ? -1.869 1.536 1.421 1.00 96.38 74 ILE A C 1
ATOM 580 O O . ILE A 1 74 ? -1.089 0.650 1.081 1.00 96.38 74 ILE A O 1
ATOM 584 N N . HIS A 1 75 ? -1.546 2.829 1.341 1.00 94.06 75 HIS A N 1
ATOM 585 C CA . HIS A 1 75 ? -0.284 3.310 0.776 1.00 94.06 75 HIS A CA 1
ATOM 586 C C . HIS A 1 75 ? 0.934 2.870 1.594 1.00 94.06 75 HIS A C 1
ATOM 588 O O . HIS A 1 75 ? 1.918 2.416 1.023 1.00 94.06 75 HIS A O 1
ATOM 594 N N . SER A 1 76 ? 0.883 2.961 2.928 1.00 94.94 76 SER A N 1
ATOM 595 C CA . SER A 1 76 ? 1.986 2.503 3.787 1.00 94.94 76 SER A CA 1
ATOM 596 C C . SER A 1 76 ? 2.192 0.991 3.693 1.00 94.94 76 SER A C 1
ATOM 598 O O . SER A 1 76 ? 3.330 0.528 3.682 1.00 94.94 76 SER A O 1
ATOM 600 N N . LEU A 1 77 ? 1.103 0.223 3.592 1.00 95.94 77 LEU A N 1
ATOM 601 C CA . LEU A 1 77 ? 1.173 -1.219 3.383 1.00 95.94 77 LEU A CA 1
ATOM 602 C C . LEU A 1 77 ? 1.848 -1.547 2.046 1.00 95.94 77 LEU A C 1
ATOM 604 O O . LEU A 1 77 ? 2.776 -2.353 2.020 1.00 95.94 77 LEU A O 1
ATOM 608 N N . ALA A 1 78 ? 1.424 -0.892 0.963 1.00 95.12 78 ALA A N 1
ATOM 609 C CA . ALA A 1 78 ? 2.016 -1.069 -0.358 1.00 95.12 78 ALA A CA 1
ATOM 610 C C . ALA A 1 78 ? 3.501 -0.679 -0.367 1.00 95.12 78 ALA A C 1
ATOM 612 O O . ALA A 1 78 ? 4.330 -1.472 -0.794 1.00 95.12 78 ALA A O 1
ATOM 613 N N . TYR A 1 79 ? 3.848 0.482 0.194 1.00 94.50 79 TYR A N 1
ATOM 614 C CA . TYR A 1 79 ? 5.221 0.992 0.256 1.00 94.50 79 TYR A CA 1
ATOM 615 C C . TYR A 1 79 ? 6.190 0.032 0.962 1.00 94.50 79 TYR A C 1
ATOM 617 O O . TYR A 1 79 ? 7.324 -0.150 0.517 1.00 94.50 79 TYR A O 1
ATOM 625 N N . ASN A 1 80 ? 5.729 -0.619 2.035 1.00 93.94 80 ASN A N 1
ATOM 626 C CA . ASN A 1 80 ? 6.491 -1.664 2.716 1.00 93.94 80 ASN A CA 1
ATOM 627 C C . ASN A 1 80 ? 6.568 -2.945 1.878 1.00 93.94 80 ASN A C 1
ATOM 629 O O . ASN A 1 80 ? 7.639 -3.530 1.757 1.00 93.94 80 ASN A O 1
ATOM 633 N N . LYS A 1 81 ? 5.449 -3.378 1.280 1.00 95.31 81 LYS A N 1
ATOM 634 C CA . LYS A 1 81 ? 5.380 -4.615 0.490 1.00 95.31 81 LYS A CA 1
ATOM 635 C C . LYS A 1 81 ? 6.240 -4.565 -0.774 1.00 95.31 81 LYS A C 1
ATOM 637 O O . LYS A 1 81 ? 6.814 -5.586 -1.138 1.00 95.31 81 LYS A O 1
ATOM 642 N N . THR A 1 82 ? 6.327 -3.408 -1.426 1.00 94.62 82 THR A N 1
ATOM 643 C CA . THR A 1 82 ? 7.168 -3.186 -2.613 1.00 94.62 82 THR A CA 1
ATOM 644 C C . THR A 1 82 ? 8.605 -2.820 -2.257 1.00 94.62 82 THR A C 1
ATOM 646 O O . THR A 1 82 ? 9.394 -2.537 -3.152 1.00 94.62 82 THR A O 1
ATOM 649 N N . GLU A 1 83 ? 8.932 -2.745 -0.963 1.00 95.31 83 GLU A N 1
ATOM 650 C CA . GLU A 1 83 ? 10.230 -2.297 -0.457 1.00 95.31 83 GLU A CA 1
ATOM 651 C C . GLU A 1 83 ? 10.681 -0.948 -1.043 1.00 95.31 83 GLU A C 1
ATOM 653 O O . GLU A 1 83 ? 11.873 -0.674 -1.190 1.00 95.31 83 GLU A O 1
ATOM 658 N N . ALA A 1 84 ? 9.721 -0.076 -1.370 1.00 92.62 84 ALA A N 1
ATOM 659 C CA . ALA A 1 84 ? 9.993 1.177 -2.070 1.00 92.62 84 ALA A CA 1
ATOM 660 C C . ALA A 1 84 ? 10.897 2.118 -1.247 1.00 92.62 84 ALA A C 1
ATOM 662 O O . ALA A 1 84 ? 11.631 2.922 -1.814 1.00 92.62 84 ALA A O 1
ATOM 663 N N . TYR A 1 85 ? 10.927 1.948 0.079 1.00 92.12 85 TYR A N 1
ATOM 664 C CA . TYR A 1 85 ? 11.834 2.645 0.998 1.00 92.12 85 TYR A CA 1
ATOM 665 C C . TYR A 1 85 ? 13.323 2.361 0.780 1.00 92.12 85 TYR A C 1
ATOM 667 O O . TYR A 1 85 ? 14.154 3.113 1.285 1.00 92.12 85 TYR A O 1
ATOM 675 N N . LYS A 1 86 ? 13.680 1.298 0.050 1.00 95.19 86 LYS A N 1
ATOM 676 C CA . LYS A 1 86 ? 15.073 1.012 -0.323 1.00 95.19 86 LYS A CA 1
ATOM 677 C C . LYS A 1 86 ? 15.573 1.919 -1.449 1.00 95.19 86 LYS A C 1
ATOM 679 O O . LYS A 1 86 ? 16.775 1.969 -1.702 1.00 95.19 86 LYS A O 1
ATOM 684 N N . TYR A 1 87 ? 14.673 2.635 -2.119 1.00 91.19 87 TYR A N 1
ATOM 685 C CA . TYR A 1 87 ? 14.983 3.455 -3.280 1.00 91.19 87 TYR A CA 1
ATOM 686 C C . TYR A 1 87 ? 14.842 4.941 -2.958 1.00 91.19 87 TYR A C 1
ATOM 688 O O . TYR A 1 87 ? 13.967 5.369 -2.207 1.00 91.19 87 TYR A O 1
ATOM 696 N N . LYS A 1 88 ? 15.707 5.755 -3.566 1.00 90.38 88 LYS A N 1
ATOM 697 C CA . LYS A 1 88 ? 15.604 7.213 -3.507 1.00 90.38 88 LYS A CA 1
ATOM 698 C C . LYS A 1 88 ? 14.839 7.702 -4.729 1.00 90.38 88 LYS A C 1
ATOM 700 O O . LYS A 1 88 ? 15.272 7.466 -5.853 1.00 90.38 88 LYS A O 1
ATOM 705 N N . LEU A 1 89 ? 13.740 8.416 -4.498 1.00 88.75 89 LEU A N 1
ATOM 706 C CA . LEU A 1 89 ? 12.997 9.086 -5.563 1.00 88.75 89 LEU A CA 1
ATOM 707 C C . LEU A 1 89 ? 13.903 10.082 -6.292 1.00 88.75 89 LEU A C 1
ATOM 709 O O . LEU A 1 89 ? 14.576 10.912 -5.673 1.00 88.75 89 LEU A O 1
ATOM 713 N N . THR A 1 90 ? 13.899 9.996 -7.617 1.00 88.56 90 THR A N 1
ATOM 714 C CA . THR A 1 90 ? 14.578 10.936 -8.505 1.00 88.56 90 THR A CA 1
ATOM 715 C C . THR A 1 90 ? 13.538 11.661 -9.355 1.00 88.56 90 THR A C 1
ATOM 717 O O . THR A 1 90 ? 12.560 11.038 -9.761 1.00 88.56 90 THR A O 1
ATOM 720 N N . PRO A 1 91 ? 13.727 12.961 -9.644 1.00 87.31 91 PRO A N 1
ATOM 721 C CA . PRO A 1 91 ? 12.743 13.743 -10.395 1.00 87.31 91 PRO A CA 1
ATOM 722 C C . PRO A 1 91 ? 12.626 13.294 -11.855 1.00 87.31 91 PRO A C 1
ATOM 724 O O . PRO A 1 91 ? 11.596 13.500 -12.485 1.00 87.31 91 PRO A O 1
ATOM 727 N N . GLU A 1 92 ? 13.678 12.682 -12.397 1.00 88.50 92 GLU A N 1
ATOM 728 C CA . GLU A 1 92 ? 13.687 12.172 -13.759 1.00 88.50 92 GLU A CA 1
ATOM 729 C C . GLU A 1 92 ? 14.549 10.916 -13.899 1.00 88.50 92 GLU A C 1
ATOM 731 O O . GLU A 1 92 ? 15.498 10.690 -13.138 1.00 88.50 92 GLU A O 1
ATOM 736 N N . LEU A 1 93 ? 14.242 10.130 -14.932 1.00 89.31 93 LEU A N 1
ATOM 737 C CA . LEU A 1 93 ? 15.104 9.071 -15.436 1.00 89.31 93 LEU A CA 1
ATOM 738 C C . LEU A 1 93 ? 16.247 9.687 -16.255 1.00 89.31 93 LEU A C 1
ATOM 740 O O . LEU A 1 93 ? 16.019 10.310 -17.295 1.00 89.31 93 LEU A O 1
ATOM 744 N N . LYS A 1 94 ? 17.491 9.527 -15.801 1.00 89.94 94 LYS A N 1
ATOM 745 C CA . LYS A 1 94 ? 18.667 10.065 -16.502 1.00 89.94 94 LYS A CA 1
ATOM 746 C C . LYS A 1 94 ? 19.153 9.106 -17.590 1.00 89.94 94 LYS A C 1
ATOM 748 O O . LYS A 1 94 ? 19.225 7.900 -17.369 1.00 89.94 94 LYS A O 1
ATOM 753 N N . THR A 1 95 ? 19.547 9.643 -18.744 1.00 89.25 95 THR A N 1
ATOM 754 C CA . THR A 1 95 ? 20.056 8.851 -19.882 1.00 89.25 95 THR A CA 1
ATOM 755 C C . THR A 1 95 ? 21.318 8.068 -19.528 1.00 89.25 95 THR A C 1
ATOM 757 O O . THR A 1 95 ? 21.431 6.906 -19.894 1.00 89.25 95 THR A O 1
ATOM 760 N N . ASN A 1 96 ? 22.211 8.642 -18.718 1.00 90.31 96 ASN A N 1
ATOM 761 C CA . ASN A 1 96 ? 23.430 7.970 -18.263 1.00 90.31 96 ASN A CA 1
ATOM 762 C C . ASN A 1 96 ? 23.172 6.724 -17.391 1.00 90.31 96 ASN A C 1
ATOM 764 O O . ASN A 1 96 ? 24.024 5.840 -17.319 1.00 90.31 96 ASN A O 1
ATOM 768 N N . ILE A 1 97 ? 22.021 6.643 -16.713 1.00 91.56 97 ILE A N 1
ATOM 769 C CA . ILE A 1 97 ? 21.611 5.441 -15.978 1.00 91.56 97 ILE A CA 1
ATOM 770 C C . ILE A 1 97 ? 21.265 4.347 -16.988 1.00 91.56 97 ILE A C 1
ATOM 772 O O . ILE A 1 97 ? 21.756 3.230 -16.857 1.00 91.56 97 ILE A O 1
ATOM 776 N N . LEU A 1 98 ? 20.487 4.681 -18.023 1.00 92.81 98 LEU A N 1
ATOM 777 C CA . LEU A 1 98 ? 20.138 3.747 -19.096 1.00 92.81 98 LEU A CA 1
ATOM 778 C C . LEU A 1 98 ? 21.374 3.272 -19.859 1.00 92.81 98 LEU A C 1
ATOM 780 O O . LEU A 1 98 ? 21.517 2.078 -20.082 1.00 92.81 98 LEU A O 1
ATOM 784 N N . GLU A 1 99 ? 22.291 4.180 -20.198 1.00 94.00 99 GLU A N 1
ATOM 785 C CA . GLU A 1 99 ? 23.562 3.844 -20.850 1.00 94.00 99 GLU A CA 1
ATOM 786 C C . GLU A 1 99 ? 24.334 2.795 -20.055 1.00 94.00 99 GLU A C 1
ATOM 788 O O . GLU A 1 99 ? 24.685 1.749 -20.596 1.00 94.00 99 GLU A O 1
ATOM 793 N N . LYS A 1 100 ? 24.537 3.035 -18.754 1.00 93.94 100 LYS A N 1
ATOM 794 C CA . LYS A 1 100 ? 25.229 2.090 -17.870 1.00 93.94 100 LYS A CA 1
ATOM 795 C C . LYS A 1 100 ? 24.506 0.750 -17.782 1.00 93.94 100 LYS A C 1
ATOM 797 O O . LYS A 1 100 ? 25.165 -0.282 -17.813 1.00 93.94 100 LYS A O 1
ATOM 802 N N . LEU A 1 101 ? 23.177 0.756 -17.677 1.00 93.31 101 LEU A N 1
ATOM 803 C CA . LEU A 1 101 ? 22.383 -0.473 -17.618 1.00 93.31 101 LEU A CA 1
ATOM 804 C C . LEU A 1 101 ? 22.528 -1.299 -18.899 1.00 93.31 101 LEU A C 1
ATOM 806 O O . LEU A 1 101 ? 22.778 -2.496 -18.815 1.00 93.31 101 LEU A O 1
ATOM 810 N N . ILE A 1 102 ? 22.433 -0.660 -20.066 1.00 93.75 102 ILE A N 1
ATOM 811 C CA . ILE A 1 102 ? 22.566 -1.327 -21.364 1.00 93.75 102 ILE A CA 1
ATOM 812 C C . ILE A 1 102 ? 23.982 -1.881 -21.550 1.00 93.75 102 ILE A C 1
ATOM 814 O O . ILE A 1 102 ? 24.131 -3.037 -21.930 1.00 93.75 102 ILE A O 1
ATOM 818 N N . ILE A 1 103 ? 25.017 -1.084 -21.257 1.00 94.19 103 ILE A N 1
ATOM 819 C CA . ILE A 1 103 ? 26.419 -1.521 -21.358 1.00 94.19 103 ILE A CA 1
ATOM 820 C C . ILE A 1 103 ? 26.658 -2.737 -20.459 1.00 94.19 103 ILE A C 1
ATOM 822 O O . ILE A 1 103 ? 27.241 -3.726 -20.899 1.00 94.19 103 ILE A O 1
ATOM 826 N N . ASN A 1 104 ? 26.190 -2.678 -19.208 1.00 93.81 104 ASN A N 1
ATOM 827 C CA . ASN A 1 104 ? 26.364 -3.769 -18.255 1.00 93.81 104 ASN A CA 1
ATOM 828 C C . ASN A 1 104 ? 25.630 -5.037 -18.702 1.00 93.81 104 ASN A C 1
ATOM 830 O O . ASN A 1 104 ? 26.211 -6.114 -18.622 1.00 93.81 104 ASN A O 1
ATOM 834 N N . TYR A 1 105 ? 24.396 -4.909 -19.195 1.00 93.19 105 TYR A N 1
ATOM 835 C CA . TYR A 1 105 ? 23.614 -6.032 -19.714 1.00 93.19 105 TYR A CA 1
ATOM 836 C C . TYR A 1 105 ? 24.292 -6.686 -20.926 1.00 93.19 105 TYR A C 1
ATOM 838 O O . TYR A 1 105 ? 24.535 -7.886 -20.938 1.00 93.19 105 TYR A O 1
ATOM 846 N N . GLU A 1 106 ? 24.694 -5.900 -21.927 1.00 92.94 106 GLU A N 1
ATOM 847 C CA . GLU A 1 106 ? 25.365 -6.430 -23.123 1.00 92.94 106 GLU A CA 1
ATOM 848 C C . GLU A 1 106 ? 26.708 -7.094 -22.797 1.00 92.94 106 GLU A C 1
ATOM 850 O O . GLU A 1 106 ? 27.076 -8.109 -23.396 1.00 92.94 106 GLU A O 1
ATOM 855 N N . PHE A 1 107 ? 27.432 -6.558 -21.814 1.00 93.00 107 PHE A N 1
ATOM 856 C CA . PHE A 1 107 ? 28.681 -7.148 -21.356 1.00 93.00 107 PHE A CA 1
ATOM 857 C C . PHE A 1 107 ? 28.461 -8.465 -20.599 1.00 93.00 107 PHE A C 1
ATOM 859 O O . PHE A 1 107 ? 29.194 -9.425 -20.836 1.00 93.00 107 PHE A O 1
ATOM 866 N N . GLN A 1 108 ? 27.470 -8.528 -19.703 1.00 93.44 108 GLN A N 1
ATOM 867 C CA . GLN A 1 108 ? 27.224 -9.706 -18.865 1.00 93.44 108 GLN A CA 1
ATOM 868 C C . GLN A 1 108 ? 26.509 -10.834 -19.614 1.00 93.44 108 GLN A C 1
ATOM 870 O O . GLN A 1 108 ? 26.974 -11.974 -19.583 1.00 93.44 108 GLN A O 1
ATOM 875 N N . ASP A 1 109 ? 25.420 -10.521 -20.309 1.00 92.94 109 ASP A N 1
ATOM 876 C CA . ASP A 1 109 ? 24.541 -11.511 -20.929 1.00 92.94 109 ASP A CA 1
ATOM 877 C C . ASP A 1 109 ? 25.013 -11.883 -22.340 1.00 92.94 109 ASP A C 1
ATOM 879 O O . ASP A 1 109 ? 25.076 -13.061 -22.699 1.00 92.94 109 ASP A O 1
ATOM 883 N N . ASN A 1 110 ? 25.419 -10.887 -23.133 1.00 89.75 110 ASN A N 1
ATOM 884 C CA . ASN A 1 110 ? 25.773 -11.083 -24.542 1.00 89.75 110 ASN A CA 1
ATOM 885 C C . ASN A 1 110 ? 27.285 -11.160 -24.799 1.00 89.75 110 ASN A C 1
ATOM 887 O O . ASN A 1 110 ? 27.688 -11.452 -25.929 1.00 89.75 110 ASN A O 1
ATOM 891 N N . LYS A 1 111 ? 28.126 -10.915 -23.781 1.00 90.69 111 LYS A N 1
ATOM 892 C CA . LYS A 1 111 ? 29.600 -10.849 -23.880 1.00 90.69 111 LYS A CA 1
ATOM 893 C C . LYS A 1 111 ? 30.084 -9.881 -24.966 1.00 90.69 111 LYS A C 1
ATOM 895 O O . LYS A 1 111 ? 31.098 -10.123 -25.623 1.00 90.69 111 LYS A O 1
ATOM 900 N N . LYS A 1 112 ? 29.349 -8.786 -25.177 1.00 90.12 112 LYS A N 1
ATOM 901 C CA . LYS A 1 112 ? 29.641 -7.773 -26.197 1.00 90.12 112 LYS A CA 1
ATOM 902 C C . LYS A 1 112 ? 30.004 -6.449 -25.547 1.00 90.12 112 LYS A C 1
ATOM 904 O O . LYS A 1 112 ? 29.348 -5.989 -24.620 1.00 90.12 112 LYS A O 1
ATOM 909 N N . SER A 1 113 ? 31.029 -5.798 -26.090 1.00 88.69 113 SER A N 1
ATOM 910 C CA . SER A 1 113 ? 31.257 -4.381 -25.821 1.00 88.69 113 SER A CA 1
ATOM 911 C C . SER A 1 113 ? 30.334 -3.576 -26.733 1.00 88.69 113 SER A C 1
ATOM 913 O O . SER A 1 113 ? 30.547 -3.509 -27.944 1.00 88.69 113 SER A O 1
ATOM 915 N N . TYR A 1 114 ? 29.263 -3.033 -26.159 1.00 88.88 114 TYR A N 1
ATOM 916 C CA . TYR A 1 114 ? 28.274 -2.229 -26.867 1.00 88.88 114 TYR A CA 1
ATOM 917 C C . TYR A 1 114 ? 28.110 -0.881 -26.178 1.00 88.88 114 TYR A C 1
ATOM 919 O O . TYR A 1 114 ? 27.943 -0.821 -24.964 1.00 88.88 114 TYR A O 1
ATOM 927 N N . TYR A 1 115 ? 28.116 0.191 -26.967 1.00 89.75 115 TYR A N 1
ATOM 928 C CA . TYR A 1 115 ? 27.898 1.553 -26.494 1.00 89.75 115 TYR A CA 1
ATOM 929 C C . TYR A 1 115 ? 26.649 2.112 -27.179 1.00 89.75 115 TYR A C 1
ATOM 931 O O . TYR A 1 115 ? 26.670 2.327 -28.395 1.00 89.75 115 TYR A O 1
ATOM 939 N N . PRO A 1 116 ? 25.544 2.319 -26.442 1.00 90.00 116 PRO A N 1
ATOM 940 C CA . PRO A 1 116 ? 24.321 2.822 -27.042 1.00 90.00 116 PRO A CA 1
ATOM 941 C C . PRO A 1 116 ? 24.492 4.280 -27.487 1.00 90.00 116 PRO A C 1
ATOM 943 O O . PRO A 1 116 ? 25.041 5.108 -26.765 1.00 90.00 116 PRO A O 1
ATOM 946 N N . SER A 1 117 ? 23.982 4.606 -28.674 1.00 89.75 117 SER A N 1
ATOM 947 C CA . SER A 1 117 ? 23.923 5.988 -29.170 1.00 89.75 117 SER A CA 1
ATOM 948 C C . SER A 1 117 ? 22.959 6.845 -28.339 1.00 89.75 117 SER A C 1
ATOM 950 O O . SER A 1 117 ? 21.948 6.322 -27.859 1.00 89.75 117 SER A O 1
ATOM 952 N N . LEU A 1 118 ? 23.192 8.159 -28.270 1.00 86.06 118 LEU A N 1
ATOM 953 C CA . LEU A 1 118 ? 22.326 9.115 -27.564 1.00 86.06 118 LEU A CA 1
ATOM 954 C C . LEU A 1 118 ? 20.865 9.067 -28.048 1.00 86.06 118 LEU A C 1
ATOM 956 O O . LEU A 1 118 ? 19.926 9.206 -27.265 1.00 86.06 118 LEU A O 1
ATOM 960 N N . GLU A 1 119 ? 20.653 8.844 -29.342 1.00 84.56 119 GLU A N 1
ATOM 961 C CA . GLU A 1 119 ? 19.325 8.726 -29.943 1.00 84.56 119 GLU A CA 1
ATOM 962 C C . GLU A 1 119 ? 18.569 7.515 -29.385 1.00 84.56 119 GLU A C 1
ATOM 964 O O . GLU A 1 119 ? 17.411 7.628 -28.983 1.00 84.56 119 GLU A O 1
ATOM 969 N N . TYR A 1 120 ? 19.243 6.364 -29.308 1.00 87.12 120 TYR A N 1
ATOM 970 C CA . TYR A 1 120 ? 18.678 5.133 -28.754 1.00 87.12 120 TYR A CA 1
ATOM 971 C C . TYR A 1 120 ? 18.300 5.305 -27.279 1.00 87.12 120 TYR A C 1
ATOM 973 O O . TYR A 1 120 ? 17.188 4.959 -26.880 1.00 87.12 120 TYR A O 1
ATOM 981 N N . THR A 1 121 ? 19.188 5.893 -26.472 1.00 90.62 121 THR A N 1
ATOM 982 C CA . THR A 1 121 ? 18.946 6.094 -25.032 1.00 90.62 121 THR A CA 1
ATOM 983 C C . THR A 1 121 ? 17.829 7.105 -24.782 1.00 90.62 121 THR A C 1
ATOM 985 O O . THR A 1 121 ? 17.043 6.934 -23.850 1.00 90.62 121 THR A O 1
ATOM 988 N N . THR A 1 122 ? 17.694 8.110 -25.651 1.00 89.31 122 THR A N 1
ATOM 989 C CA . THR A 1 122 ? 16.592 9.084 -25.622 1.00 89.31 122 THR A CA 1
ATOM 990 C C . THR A 1 122 ? 15.250 8.432 -25.952 1.00 89.31 122 THR A C 1
ATOM 992 O O . THR A 1 122 ? 14.276 8.638 -25.228 1.00 89.31 122 THR A O 1
ATOM 995 N N . ILE A 1 123 ? 15.187 7.611 -27.007 1.00 88.81 123 ILE A N 1
ATOM 996 C CA . ILE A 1 123 ? 13.965 6.875 -27.369 1.00 88.81 123 ILE A CA 1
ATOM 997 C C . ILE A 1 123 ? 13.564 5.931 -26.235 1.00 88.81 123 ILE A C 1
ATOM 999 O O . ILE A 1 123 ? 12.399 5.911 -25.845 1.00 88.81 123 ILE A O 1
ATOM 1003 N N . LEU A 1 124 ? 14.524 5.200 -25.663 1.00 91.31 124 LEU A N 1
ATOM 1004 C CA . LEU A 1 124 ? 14.263 4.286 -24.556 1.00 91.31 124 LEU A CA 1
ATOM 1005 C C . LEU A 1 124 ? 13.768 5.025 -23.305 1.00 91.31 124 LEU A C 1
ATOM 1007 O O . LEU A 1 124 ? 12.793 4.593 -22.695 1.00 91.31 124 LEU A O 1
ATOM 1011 N N . LYS A 1 125 ? 14.380 6.166 -22.950 1.00 92.06 125 LYS A N 1
ATOM 1012 C CA . LYS A 1 125 ? 13.898 7.034 -21.860 1.00 92.06 125 LYS A CA 1
ATOM 1013 C C . LYS A 1 125 ? 12.438 7.429 -22.087 1.00 92.06 125 LYS A C 1
ATOM 1015 O O . LYS A 1 125 ? 11.630 7.330 -21.166 1.00 92.06 125 LYS A O 1
ATOM 1020 N N . ASN A 1 126 ? 12.096 7.849 -23.303 1.00 90.62 126 ASN A N 1
ATOM 1021 C CA . ASN A 1 126 ? 10.736 8.257 -23.642 1.00 90.62 126 ASN A CA 1
ATOM 1022 C C . ASN A 1 126 ? 9.751 7.084 -23.599 1.00 90.62 126 ASN A C 1
ATOM 1024 O O . ASN A 1 126 ? 8.645 7.261 -23.100 1.00 90.62 126 ASN A O 1
ATOM 1028 N N . LEU A 1 127 ? 10.150 5.895 -24.061 1.00 91.62 127 LEU A N 1
ATOM 1029 C CA . LEU A 1 127 ? 9.323 4.689 -23.995 1.00 91.62 127 LEU A CA 1
ATOM 1030 C C . LEU A 1 127 ? 9.035 4.281 -22.547 1.00 91.62 127 LEU A C 1
ATOM 1032 O O . LEU A 1 127 ? 7.889 4.001 -22.213 1.00 91.62 127 LEU A O 1
ATOM 1036 N N . ILE A 1 128 ? 10.050 4.291 -21.679 1.00 92.62 128 ILE A N 1
ATOM 1037 C CA . ILE A 1 128 ? 9.881 3.978 -20.252 1.00 92.62 128 ILE A CA 1
ATOM 1038 C C . ILE A 1 128 ? 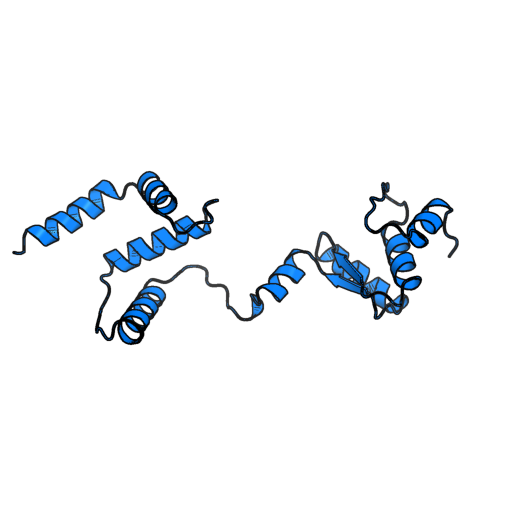8.950 4.999 -19.594 1.00 92.62 128 ILE A C 1
ATOM 1040 O O . ILE A 1 128 ? 8.015 4.618 -18.895 1.00 92.62 128 ILE A O 1
ATOM 1044 N N . ASN A 1 129 ? 9.158 6.292 -19.857 1.00 91.00 129 ASN A N 1
ATOM 1045 C CA . ASN A 1 129 ? 8.274 7.339 -19.350 1.00 91.00 129 ASN A CA 1
ATOM 1046 C C . ASN A 1 129 ? 6.836 7.161 -19.852 1.00 91.00 129 ASN A C 1
ATOM 1048 O O . ASN A 1 129 ? 5.906 7.324 -19.070 1.00 91.00 129 ASN A O 1
ATOM 1052 N N . PHE A 1 130 ? 6.641 6.817 -21.126 1.00 91.38 130 PHE A N 1
ATOM 1053 C CA . PHE A 1 130 ? 5.318 6.534 -21.676 1.00 91.38 130 PHE A CA 1
ATOM 1054 C C . PHE A 1 130 ? 4.662 5.351 -20.964 1.00 91.38 130 PHE A C 1
ATOM 1056 O O . PHE A 1 130 ? 3.552 5.495 -20.462 1.00 91.38 130 PHE A O 1
ATOM 1063 N N . TYR A 1 131 ? 5.371 4.225 -20.848 1.00 93.62 131 TYR A N 1
ATOM 1064 C CA . TYR A 1 131 ? 4.882 3.032 -20.162 1.00 93.62 131 TYR A CA 1
ATOM 1065 C C . TYR A 1 131 ? 4.428 3.354 -18.733 1.00 93.62 131 TYR A C 1
ATOM 1067 O O . TYR A 1 131 ? 3.279 3.093 -18.384 1.00 93.62 131 TYR A O 1
ATOM 1075 N N . CYS A 1 132 ? 5.280 4.023 -17.946 1.00 90.25 132 CYS A N 1
ATOM 1076 C CA . CYS A 1 132 ? 4.981 4.397 -16.562 1.00 90.25 132 CYS A CA 1
ATOM 1077 C C . CYS A 1 132 ? 3.799 5.370 -16.408 1.00 90.25 132 CYS A C 1
ATOM 1079 O O . CYS A 1 132 ? 3.251 5.468 -15.313 1.00 90.25 132 CYS A O 1
ATOM 1081 N N . ASN A 1 133 ? 3.419 6.093 -17.466 1.00 90.06 133 ASN A N 1
ATOM 1082 C CA . ASN A 1 133 ? 2.286 7.023 -17.471 1.00 90.06 133 ASN A CA 1
ATOM 1083 C C . ASN A 1 133 ? 1.084 6.498 -18.280 1.00 90.06 133 ASN A C 1
ATOM 1085 O O . ASN A 1 133 ? 0.141 7.247 -18.534 1.00 90.06 133 ASN A O 1
ATOM 1089 N N . SER A 1 134 ? 1.110 5.232 -18.700 1.00 91.25 134 SER A N 1
ATOM 1090 C CA . SER A 1 134 ? 0.041 4.602 -19.473 1.00 91.25 134 SER A CA 1
ATOM 1091 C C . SER A 1 134 ? -0.764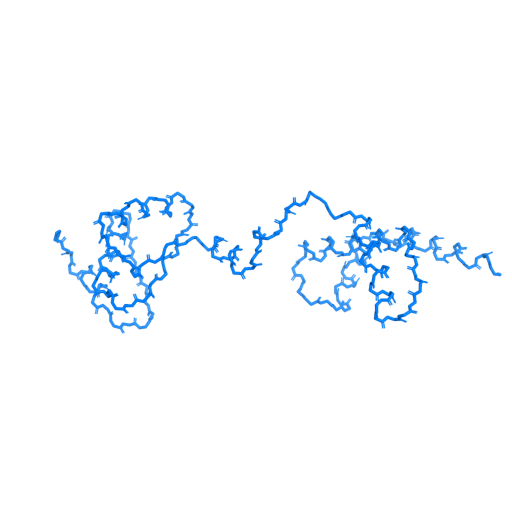 3.618 -18.620 1.00 91.25 134 SER A C 1
ATOM 1093 O O . SER A 1 134 ? -0.282 3.102 -17.617 1.00 91.25 134 SER A O 1
ATOM 1095 N N . ASN A 1 135 ? -1.983 3.297 -19.062 1.00 92.12 135 ASN A N 1
ATOM 1096 C CA . ASN A 1 135 ? -2.780 2.204 -18.488 1.00 92.12 135 ASN A CA 1
ATOM 1097 C C . ASN A 1 135 ? -2.397 0.828 -19.075 1.00 92.12 135 ASN A C 1
ATOM 1099 O O . ASN A 1 135 ? -3.130 -0.145 -18.894 1.00 92.12 135 ASN A O 1
ATOM 1103 N N . LEU A 1 136 ? -1.306 0.750 -19.846 1.00 91.81 136 LEU A N 1
ATOM 1104 C CA . LEU A 1 136 ? -0.834 -0.481 -20.470 1.00 91.81 136 LEU A CA 1
ATOM 1105 C C . LEU A 1 136 ? 0.079 -1.218 -19.493 1.00 91.81 136 LEU A C 1
ATOM 1107 O O . LEU A 1 136 ? 1.013 -0.640 -18.948 1.00 91.81 136 LEU A O 1
ATOM 1111 N N . ILE A 1 137 ? -0.219 -2.494 -19.273 1.00 90.06 137 ILE A N 1
ATOM 1112 C CA . ILE A 1 137 ? 0.487 -3.334 -18.297 1.00 90.06 137 ILE A CA 1
ATOM 1113 C C . ILE A 1 137 ? 1.493 -4.247 -19.004 1.00 90.06 137 ILE A C 1
ATOM 1115 O O . ILE A 1 137 ? 2.591 -4.470 -18.505 1.00 90.06 137 ILE A O 1
ATOM 1119 N N . GLU A 1 138 ? 1.127 -4.762 -20.176 1.00 92.44 138 GLU A N 1
ATOM 1120 C CA . GLU A 1 138 ? 1.952 -5.702 -20.932 1.00 92.44 138 GLU A CA 1
ATOM 1121 C C . GLU A 1 138 ? 3.062 -4.979 -21.707 1.00 92.44 138 GLU A C 1
ATOM 1123 O O . GLU A 1 138 ? 2.840 -3.944 -22.342 1.00 92.44 138 GLU A O 1
ATOM 1128 N N . LEU A 1 139 ? 4.267 -5.552 -21.679 1.00 91.19 139 LEU A N 1
ATOM 1129 C CA . LEU A 1 139 ? 5.411 -5.101 -22.474 1.00 91.19 139 LEU A CA 1
ATOM 1130 C C . LEU A 1 139 ? 5.369 -5.762 -23.860 1.00 91.19 139 LEU A C 1
ATOM 1132 O O . LEU A 1 139 ? 6.177 -6.637 -24.170 1.00 91.19 139 LEU A O 1
ATOM 1136 N N . ASP A 1 140 ? 4.396 -5.365 -24.681 1.00 91.81 140 ASP A N 1
ATOM 1137 C CA . ASP A 1 140 ? 4.066 -6.022 -25.948 1.00 91.81 140 ASP A CA 1
ATOM 1138 C C . ASP A 1 140 ? 4.096 -5.077 -27.171 1.00 91.81 140 ASP A C 1
ATOM 1140 O O . ASP A 1 140 ? 4.487 -3.908 -27.107 1.00 91.81 140 ASP A O 1
ATOM 1144 N N . LEU A 1 141 ? 3.690 -5.598 -28.336 1.00 90.81 141 LEU A N 1
ATOM 1145 C CA . LEU A 1 141 ? 3.605 -4.813 -29.571 1.00 90.81 141 LEU A CA 1
ATOM 1146 C C . LEU A 1 141 ? 2.579 -3.677 -29.474 1.00 90.81 141 LEU A C 1
ATOM 1148 O O . LEU A 1 141 ? 2.802 -2.618 -30.060 1.00 90.81 141 LEU A O 1
ATOM 1152 N N . LYS A 1 142 ? 1.497 -3.860 -28.710 1.00 91.94 142 LYS A N 1
ATOM 1153 C CA . LYS A 1 142 ? 0.464 -2.839 -28.524 1.00 91.94 142 LYS A CA 1
ATOM 1154 C C . LYS A 1 142 ? 1.034 -1.622 -27.800 1.00 91.94 142 LYS A C 1
ATOM 1156 O O . LYS A 1 142 ? 0.772 -0.496 -28.219 1.00 91.94 142 LYS A O 1
ATOM 1161 N N . LEU A 1 143 ? 1.870 -1.825 -26.780 1.00 90.94 143 LEU A N 1
ATOM 1162 C CA . LEU A 1 143 ? 2.610 -0.741 -26.125 1.00 90.94 143 LEU A CA 1
ATOM 1163 C C . LEU A 1 143 ? 3.443 0.065 -27.126 1.00 90.94 143 LEU A C 1
ATOM 1165 O O . LEU A 1 143 ? 3.409 1.296 -27.118 1.00 90.94 143 LEU A O 1
ATOM 1169 N N . LEU A 1 144 ? 4.167 -0.625 -28.008 1.00 89.50 144 LEU A N 1
ATOM 1170 C CA . LEU A 1 144 ? 5.009 0.022 -29.013 1.00 89.50 144 LEU A CA 1
ATOM 1171 C C . LEU A 1 144 ? 4.189 0.779 -30.062 1.00 89.50 144 LEU A C 1
ATOM 1173 O O . LEU A 1 144 ? 4.614 1.842 -30.514 1.00 89.50 144 LEU A O 1
ATOM 1177 N N . GLU A 1 145 ? 3.035 0.252 -30.467 1.00 89.94 145 GLU A N 1
ATOM 1178 C CA . GLU A 1 145 ? 2.125 0.926 -31.395 1.00 89.94 145 GLU A CA 1
ATOM 1179 C C . GLU A 1 145 ? 1.535 2.199 -30.788 1.00 89.94 145 GLU A C 1
ATOM 1181 O O . GLU A 1 145 ? 1.571 3.251 -31.426 1.00 89.94 145 GLU A O 1
ATOM 1186 N N . GLU A 1 146 ? 1.056 2.139 -29.546 1.00 89.81 146 GLU A N 1
ATOM 1187 C CA . GLU A 1 146 ? 0.508 3.306 -28.850 1.00 89.81 146 GLU A CA 1
ATOM 1188 C C . GLU A 1 146 ? 1.584 4.370 -28.588 1.00 89.81 146 GLU A C 1
ATOM 1190 O O . GLU A 1 146 ? 1.366 5.556 -28.844 1.00 89.81 146 GLU A O 1
ATOM 1195 N N . PHE A 1 147 ? 2.793 3.953 -28.200 1.00 89.00 147 PHE A N 1
ATOM 1196 C CA . PHE A 1 147 ? 3.935 4.856 -28.052 1.00 89.00 147 PHE A CA 1
ATOM 1197 C C . PHE A 1 147 ? 4.269 5.602 -29.354 1.00 89.00 147 PHE A C 1
ATOM 1199 O O . PHE A 1 147 ? 4.545 6.807 -29.330 1.00 89.00 147 PHE A O 1
ATOM 1206 N N . LYS A 1 148 ? 4.228 4.896 -30.496 1.00 85.56 148 LYS A N 1
ATOM 1207 C CA . LYS A 1 148 ? 4.466 5.465 -31.834 1.00 85.56 148 LYS A CA 1
ATOM 1208 C C . LYS A 1 148 ? 3.362 6.418 -32.284 1.00 85.56 148 LYS A C 1
ATOM 1210 O O . LYS A 1 148 ? 3.667 7.356 -33.006 1.00 85.56 148 LYS A O 1
ATOM 1215 N N . LYS A 1 149 ? 2.102 6.182 -31.902 1.00 84.31 149 LYS A N 1
ATOM 1216 C CA . LYS A 1 149 ? 0.978 7.073 -32.246 1.00 84.31 149 LYS A CA 1
ATOM 1217 C C . LYS A 1 149 ? 1.060 8.404 -31.507 1.00 84.31 149 LYS A C 1
ATOM 1219 O O . LYS A 1 149 ? 0.739 9.439 -32.077 1.00 84.31 149 LYS A O 1
ATOM 1224 N N . GLN A 1 150 ? 1.448 8.370 -30.233 1.00 74.19 150 GLN A N 1
ATOM 1225 C CA . GLN A 1 150 ? 1.397 9.550 -29.369 1.00 74.19 150 GLN A CA 1
ATOM 1226 C C . GLN A 1 150 ? 2.574 10.505 -29.583 1.00 74.19 150 GLN A C 1
ATOM 1228 O O . GLN A 1 150 ? 2.461 11.711 -29.375 1.00 74.19 150 GLN A O 1
ATOM 1233 N N . ASN A 1 151 ? 3.715 9.966 -29.990 1.00 66.06 151 ASN A N 1
ATOM 1234 C CA . ASN A 1 151 ? 4.880 10.761 -30.300 1.00 66.06 151 ASN A CA 1
ATOM 1235 C C . ASN A 1 151 ? 5.003 10.875 -31.815 1.00 66.06 151 ASN A C 1
ATOM 1237 O O . ASN A 1 151 ? 5.125 9.864 -32.500 1.00 66.06 151 ASN A O 1
ATOM 1241 N N . ASP A 1 152 ? 5.066 12.099 -32.324 1.00 56.88 152 ASP A N 1
ATOM 1242 C CA . ASP A 1 152 ? 5.338 12.417 -33.728 1.00 56.88 152 ASP A CA 1
ATOM 1243 C C . ASP A 1 152 ? 6.815 12.107 -34.097 1.00 56.88 152 ASP A C 1
ATOM 1245 O O . ASP A 1 152 ? 7.585 12.931 -34.590 1.00 56.88 152 ASP A O 1
ATOM 1249 N N . PHE A 1 153 ? 7.273 10.891 -33.773 1.00 58.06 153 PHE A N 1
ATOM 1250 C CA . PHE A 1 153 ? 8.625 10.381 -33.996 1.00 58.06 153 PHE A CA 1
ATOM 1251 C C . PHE A 1 153 ? 8.931 10.163 -35.479 1.00 58.06 153 PHE A C 1
ATOM 1253 O O . PHE A 1 153 ? 10.094 9.940 -35.821 1.00 58.06 153 PHE A O 1
ATOM 1260 N N . GLY A 1 154 ? 7.919 10.230 -36.352 1.00 54.03 154 GLY A N 1
ATOM 1261 C CA . GLY A 1 154 ? 8.042 9.948 -37.778 1.00 54.03 154 GLY A CA 1
ATOM 1262 C C . GLY A 1 154 ? 9.156 10.759 -38.430 1.00 54.03 154 GLY A C 1
ATOM 1263 O O . GLY A 1 154 ? 10.072 10.183 -39.004 1.00 54.03 154 GLY A O 1
ATOM 1264 N N . VAL A 1 155 ? 9.152 12.083 -38.272 1.00 53.22 155 VAL A N 1
ATOM 1265 C CA . VAL A 1 155 ? 10.071 12.957 -39.022 1.00 53.22 155 VAL A CA 1
ATOM 1266 C C . VAL A 1 155 ? 11.521 12.832 -38.533 1.00 53.22 155 VAL A C 1
ATOM 1268 O O . VAL A 1 155 ? 12.427 12.611 -39.332 1.00 53.22 155 VAL A O 1
ATOM 1271 N N . LYS A 1 156 ? 11.760 12.883 -37.213 1.00 54.38 156 LYS A N 1
ATOM 1272 C CA . LYS A 1 156 ? 13.127 12.821 -36.657 1.00 54.38 156 LYS A CA 1
ATOM 1273 C C . LYS A 1 156 ? 13.765 11.434 -36.775 1.00 54.38 156 LYS A C 1
ATOM 1275 O O . LYS A 1 156 ? 14.959 11.352 -37.048 1.00 54.38 156 LYS A O 1
ATOM 1280 N N . ILE A 1 157 ? 13.008 10.347 -36.594 1.00 55.41 157 ILE A N 1
ATOM 1281 C CA . ILE A 1 157 ? 13.551 8.986 -36.742 1.00 55.41 157 ILE A CA 1
ATOM 1282 C C . ILE A 1 157 ? 13.805 8.658 -38.219 1.00 55.41 157 ILE A C 1
ATOM 1284 O O . ILE A 1 157 ? 14.848 8.077 -38.522 1.00 55.41 157 ILE A O 1
ATOM 1288 N N . LEU A 1 158 ? 12.922 9.062 -39.144 1.00 55.34 158 LEU A N 1
ATOM 1289 C CA . LEU A 1 158 ? 13.151 8.880 -40.584 1.00 55.34 158 LEU A CA 1
ATOM 1290 C C . LEU A 1 158 ? 14.398 9.637 -41.059 1.00 55.34 158 LEU A C 1
ATOM 1292 O O . LEU A 1 158 ? 15.210 9.059 -41.780 1.00 55.34 158 LEU A O 1
ATOM 1296 N N . ASP A 1 159 ? 14.621 10.870 -40.599 1.00 57.56 159 ASP A N 1
ATOM 1297 C CA . ASP A 1 159 ? 15.835 11.632 -40.927 1.00 57.56 159 ASP A CA 1
ATOM 1298 C C . ASP A 1 159 ? 17.118 10.967 -40.406 1.00 57.56 159 ASP A C 1
ATOM 1300 O O . ASP A 1 159 ? 18.147 10.948 -41.088 1.00 57.56 159 ASP A O 1
ATOM 1304 N N . ILE A 1 160 ? 17.072 10.378 -39.210 1.00 56.38 160 ILE A N 1
ATOM 1305 C CA . ILE A 1 160 ? 18.225 9.712 -38.588 1.00 56.38 160 ILE A CA 1
ATOM 1306 C C . ILE A 1 160 ? 18.518 8.358 -39.257 1.00 56.38 160 ILE A C 1
ATOM 1308 O O . ILE A 1 160 ? 19.678 8.045 -39.540 1.00 56.38 160 ILE A O 1
ATOM 1312 N N . LEU A 1 161 ? 17.488 7.565 -39.571 1.00 54.28 161 LEU A N 1
ATOM 1313 C CA . LEU A 1 161 ? 17.637 6.302 -40.303 1.00 54.28 161 LEU A CA 1
ATOM 1314 C C . LEU A 1 161 ? 18.136 6.533 -41.737 1.00 54.28 161 LEU A C 1
ATOM 1316 O O . LEU A 1 161 ? 18.992 5.789 -42.220 1.00 54.28 161 LEU A O 1
ATOM 1320 N N . ASN A 1 162 ? 17.673 7.599 -42.393 1.00 54.25 162 ASN A N 1
ATOM 1321 C CA . ASN A 1 162 ? 18.138 7.977 -43.726 1.00 54.25 162 ASN A CA 1
ATOM 1322 C C . ASN A 1 162 ? 19.579 8.513 -43.723 1.00 54.25 162 ASN A C 1
ATOM 1324 O O . ASN A 1 162 ? 20.309 8.282 -44.687 1.00 54.25 162 ASN A O 1
ATOM 1328 N N . LYS A 1 163 ? 20.043 9.149 -42.637 1.00 54.25 163 LYS A N 1
ATOM 1329 C CA . LYS A 1 163 ? 21.458 9.536 -42.480 1.00 54.25 163 LYS A CA 1
ATOM 1330 C C . LYS A 1 163 ? 22.401 8.332 -42.394 1.00 54.25 163 LYS A C 1
ATOM 1332 O O . LYS A 1 163 ? 23.469 8.376 -42.995 1.00 54.25 163 LYS A O 1
ATOM 1337 N N . LYS A 1 164 ? 22.008 7.235 -41.733 1.00 49.00 164 LYS A N 1
ATOM 1338 C CA . LYS A 1 164 ? 22.819 5.998 -41.699 1.00 49.00 164 LYS A CA 1
ATOM 1339 C C . LYS A 1 164 ? 22.937 5.303 -43.063 1.00 49.00 164 LYS A C 1
ATOM 1341 O O . LYS A 1 164 ? 23.929 4.626 -43.297 1.00 49.00 164 LYS A O 1
ATOM 1346 N N . ARG A 1 165 ? 21.974 5.494 -43.974 1.00 45.75 165 ARG A N 1
ATOM 1347 C CA . ARG A 1 165 ? 22.021 4.934 -45.340 1.00 45.75 165 ARG A CA 1
ATOM 1348 C C . ARG A 1 165 ? 22.932 5.691 -46.312 1.00 45.75 165 ARG A C 1
ATOM 1350 O O . ARG A 1 165 ? 23.243 5.139 -47.354 1.00 45.75 165 ARG A O 1
ATOM 1357 N N . LYS A 1 166 ? 23.350 6.924 -46.002 1.00 42.59 166 LYS A N 1
ATOM 1358 C CA . LYS A 1 166 ? 24.227 7.732 -46.876 1.00 42.59 166 LYS A CA 1
ATOM 1359 C C . LYS A 1 166 ? 25.729 7.531 -46.635 1.00 42.59 166 LYS A C 1
ATOM 1361 O O . LYS A 1 166 ? 26.522 8.091 -47.379 1.00 42.59 166 LYS A O 1
ATOM 1366 N N . ASN A 1 167 ? 26.107 6.760 -45.614 1.00 43.19 167 ASN A N 1
ATOM 1367 C CA . ASN A 1 167 ? 27.505 6.521 -45.234 1.00 43.19 167 ASN A CA 1
ATOM 1368 C C . ASN A 1 167 ? 27.996 5.098 -45.582 1.00 43.19 167 ASN A C 1
ATOM 1370 O O . ASN A 1 167 ? 28.938 4.617 -44.956 1.00 43.19 167 ASN A O 1
ATOM 1374 N N . TYR A 1 168 ? 27.359 4.442 -46.557 1.00 36.59 168 TYR A N 1
ATOM 1375 C CA . TYR A 1 168 ? 27.841 3.221 -47.211 1.00 36.59 168 TYR A CA 1
ATOM 1376 C C . TYR A 1 168 ? 27.857 3.428 -48.721 1.00 36.59 168 TYR A C 1
ATOM 1378 O O . TYR A 1 168 ? 26.886 4.043 -49.221 1.00 36.59 168 TYR A O 1
#

Foldseek 3Di:
DDDDPLLVCLLPDPDPDDDDDDDPPRCVLVSVLSSLLSPLVAQEEAADQDDVVLVVSVVVCVVSVRPSYDYDHPVRVVCVVVVVVVDDDDPADDLVVVQVVVQVCCCPPVVDRDGDDPVRSVLVRQLVVQVVVDPDDDPDVVSVVVSCVVDPCPPVVVVVVVVVVVPD

Secondary structure (DSSP, 8-state):
-PPPHHHHHHHH---SS------TTS-HHHHHHHHHHHTTTS-EEEEESSHHHHHHHHHHHHHHT-TTEEEEEHHHHHHHHTTGGGS---SS--HHHHHHHHHHHHHHTS-------HHHHHHHHHHHHHHHTSS--S-SHHHHHHHHHHS--HHHHHHHHHHHHT--

Sequence (168 aa):
MLLTAEQEEIINSSLDSFKINAVAGSGKTTTLLEYAKKNSNLKILYLAYNKSLQIALNEKLKDYHLPNLHISTIHSLAYNKTEAYKYKLTPELKTNILEKLIINYEFQDNKKSYYPSLEYTTILKNLINFYCNSNLIELDLKLLEEFKKQNDFGVKILDILNKKRKNY

Radius of gyration: 27.31 Å; chains: 1; bounding box: 58×29×76 Å

InterPro domains:
  IPR000212 UvrD-like helicase [PTHR11070] (3-112)
  IPR014016 UvrD-like helicase, ATP-binding domain [PF00580] (3-130)
  IPR027417 P-loop containing nucleoside triphosphate hydrolase [G3DSA:3.40.50.300] (2-167)
  IPR027417 P-loop containing nucleoside triphosphate hydrolase [SSF52540] (3-134)

Organism: NCBI:txid3074453